Protein AF-A0A938MBW6-F1 (afdb_monomer_lite)

Structure (mmCIF, N/CA/C/O backbone):
data_AF-A0A938MBW6-F1
#
_entry.id   AF-A0A938MBW6-F1
#
loop_
_atom_site.group_PDB
_atom_site.id
_atom_site.type_symbol
_atom_site.label_atom_id
_atom_site.label_alt_id
_atom_site.label_comp_id
_atom_site.label_asym_id
_atom_site.label_entity_id
_atom_site.label_seq_id
_atom_site.pdbx_PDB_ins_code
_atom_site.Cartn_x
_atom_site.Cartn_y
_atom_site.Cartn_z
_atom_site.occupancy
_atom_site.B_iso_or_equiv
_atom_site.auth_seq_id
_atom_site.auth_comp_id
_atom_site.auth_asym_id
_atom_site.auth_atom_id
_atom_site.pdbx_PDB_model_num
ATOM 1 N N . MET A 1 1 ? 21.136 -1.843 -6.795 1.00 49.25 1 MET A N 1
ATOM 2 C CA . MET A 1 1 ? 20.698 -3.232 -7.026 1.00 49.25 1 MET A CA 1
ATOM 3 C C . MET A 1 1 ? 19.697 -3.690 -5.987 1.00 49.25 1 MET A C 1
ATOM 5 O O . MET A 1 1 ? 20.041 -3.846 -4.815 1.00 49.25 1 MET A O 1
ATOM 9 N N . ALA A 1 2 ? 18.460 -3.920 -6.434 1.00 66.88 2 ALA A N 1
ATOM 10 C CA . ALA A 1 2 ? 17.471 -4.678 -5.678 1.00 66.88 2 ALA A CA 1
ATOM 11 C C . ALA A 1 2 ? 18.005 -6.103 -5.441 1.00 66.88 2 ALA A C 1
ATOM 13 O O . ALA A 1 2 ? 18.369 -6.809 -6.383 1.00 66.88 2 ALA A O 1
ATOM 14 N N . ARG A 1 3 ? 18.105 -6.513 -4.171 1.00 76.31 3 ARG A N 1
ATOM 15 C CA . ARG A 1 3 ? 18.837 -7.728 -3.768 1.00 76.31 3 ARG A CA 1
ATOM 16 C C . ARG A 1 3 ? 18.195 -9.032 -4.246 1.00 76.31 3 ARG A C 1
ATOM 18 O O . ARG A 1 3 ? 18.919 -9.995 -4.457 1.00 76.31 3 ARG A O 1
ATOM 25 N N . SER A 1 4 ? 16.873 -9.070 -4.403 1.00 83.44 4 SER A N 1
ATOM 26 C CA . SER A 1 4 ? 16.129 -10.301 -4.697 1.00 83.44 4 SER A CA 1
ATOM 27 C C . SER A 1 4 ? 15.672 -10.444 -6.151 1.00 83.44 4 SER A C 1
ATOM 29 O O . SER A 1 4 ? 15.165 -11.501 -6.504 1.00 83.44 4 SER A O 1
ATOM 31 N N . GLN A 1 5 ? 15.806 -9.400 -6.984 1.00 86.62 5 GLN A N 1
ATOM 32 C CA . GLN A 1 5 ? 15.260 -9.358 -8.356 1.00 86.62 5 GLN A CA 1
ATOM 33 C C . GLN A 1 5 ? 13.761 -9.732 -8.445 1.00 86.62 5 GLN A C 1
ATOM 35 O O . GLN A 1 5 ? 13.252 -10.077 -9.509 1.00 86.62 5 GLN A O 1
ATOM 40 N N . CYS A 1 6 ? 13.023 -9.666 -7.332 1.00 91.38 6 CYS A N 1
ATOM 41 C CA . CYS A 1 6 ? 11.598 -9.967 -7.317 1.00 91.38 6 CYS A CA 1
ATOM 42 C C . CYS A 1 6 ? 10.788 -8.779 -7.834 1.00 91.38 6 CYS A C 1
ATOM 44 O O . CYS A 1 6 ? 11.120 -7.620 -7.572 1.00 91.38 6 CYS A O 1
ATOM 46 N N . ALA A 1 7 ? 9.677 -9.079 -8.503 1.00 94.19 7 ALA A N 1
ATOM 47 C CA . ALA A 1 7 ? 8.697 -8.064 -8.845 1.00 94.19 7 ALA A CA 1
ATOM 48 C C . ALA A 1 7 ? 8.025 -7.507 -7.579 1.00 94.19 7 ALA A C 1
ATOM 50 O O . ALA A 1 7 ? 7.708 -8.249 -6.646 1.00 94.19 7 ALA A O 1
ATOM 51 N N . VAL A 1 8 ? 7.771 -6.202 -7.570 1.00 94.06 8 VAL A N 1
ATOM 52 C CA . VAL A 1 8 ? 7.045 -5.520 -6.493 1.00 94.06 8 VAL A CA 1
ATOM 53 C C . VAL A 1 8 ? 5.577 -5.403 -6.884 1.00 94.06 8 VAL A C 1
ATOM 55 O O . VAL A 1 8 ? 5.268 -4.960 -7.987 1.00 94.06 8 VAL A O 1
ATOM 58 N N . VAL A 1 9 ? 4.659 -5.768 -5.987 1.00 96.75 9 VAL A N 1
ATOM 59 C CA . VAL A 1 9 ? 3.210 -5.622 -6.201 1.00 96.75 9 VAL A CA 1
ATOM 60 C C . VAL A 1 9 ? 2.683 -4.468 -5.339 1.00 96.75 9 VAL A C 1
ATOM 62 O O . VAL A 1 9 ? 2.586 -4.620 -4.118 1.00 96.75 9 VAL A O 1
ATOM 65 N N . PRO A 1 10 ? 2.333 -3.308 -5.931 1.00 97.12 10 PRO A N 1
ATOM 66 C CA . PRO A 1 10 ? 1.724 -2.206 -5.192 1.00 97.12 10 PRO A CA 1
ATOM 67 C C . PRO A 1 10 ? 0.412 -2.657 -4.557 1.00 97.12 10 PRO A C 1
ATOM 69 O O . PRO A 1 10 ? -0.410 -3.292 -5.216 1.00 97.12 10 PRO A O 1
ATOM 72 N N . THR A 1 11 ? 0.218 -2.333 -3.282 1.00 97.56 11 THR A N 1
ATOM 73 C CA . THR A 1 11 ? -0.953 -2.773 -2.520 1.00 97.56 11 THR A CA 1
ATOM 74 C C . THR A 1 11 ? -1.469 -1.630 -1.661 1.00 97.56 11 THR A C 1
ATOM 76 O O . THR A 1 11 ? -0.692 -0.963 -0.979 1.00 97.56 11 THR A O 1
ATOM 79 N N . VAL A 1 12 ? -2.784 -1.416 -1.675 1.00 97.31 12 VAL A N 1
ATOM 80 C CA . VAL A 1 12 ? -3.466 -0.448 -0.808 1.00 97.31 12 VAL A CA 1
ATOM 81 C C . VAL A 1 12 ? -4.419 -1.192 0.113 1.00 97.31 12 VAL A C 1
ATOM 83 O O . VAL A 1 12 ? -5.188 -2.042 -0.335 1.00 97.31 12 VAL A O 1
ATOM 86 N N . ILE A 1 13 ? -4.371 -0.850 1.400 1.00 96.56 13 ILE A N 1
ATOM 87 C CA . ILE A 1 13 ? -5.244 -1.394 2.440 1.00 96.56 13 ILE A CA 1
ATOM 88 C C . ILE A 1 13 ? -6.036 -0.228 3.038 1.00 96.56 13 ILE A C 1
ATOM 90 O O . ILE A 1 13 ? -5.462 0.650 3.679 1.00 96.56 13 ILE A O 1
ATOM 94 N N . GLN A 1 14 ? -7.353 -0.219 2.836 1.00 95.94 14 GLN A N 1
ATOM 95 C CA . GLN A 1 14 ? -8.265 0.809 3.342 1.00 95.94 14 GLN A CA 1
ATOM 96 C C . GLN A 1 14 ? -9.128 0.241 4.476 1.00 95.94 14 GLN A C 1
ATOM 98 O O . GLN A 1 14 ? -9.632 -0.877 4.370 1.00 95.94 14 GLN A O 1
ATOM 103 N N . GLY A 1 15 ? -9.323 1.005 5.555 1.00 95.19 15 GLY A N 1
ATOM 104 C CA . GLY A 1 15 ? -10.131 0.586 6.709 1.00 95.19 15 GLY A CA 1
ATOM 105 C C . GLY A 1 15 ? -9.339 -0.105 7.825 1.00 95.19 15 GLY A C 1
ATOM 106 O O . GLY A 1 15 ? -9.872 -0.319 8.913 1.00 95.19 15 GLY A O 1
ATOM 107 N N . ALA A 1 16 ? -8.070 -0.463 7.589 1.00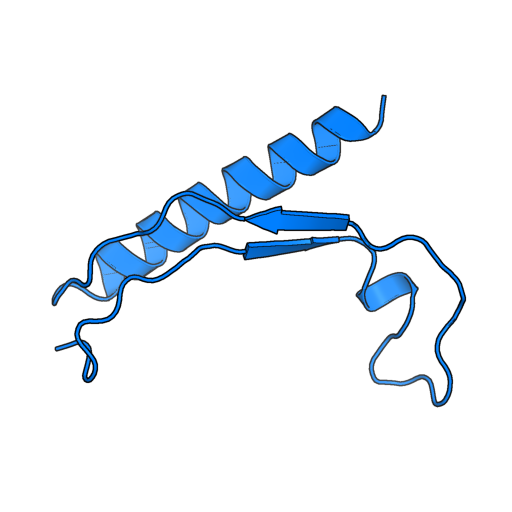 95.75 16 ALA A N 1
ATOM 108 C CA . ALA A 1 16 ? -7.259 -1.180 8.575 1.00 95.75 16 ALA A CA 1
ATOM 109 C C . ALA A 1 16 ? -6.944 -0.334 9.816 1.00 95.75 16 ALA A C 1
ATOM 111 O O . ALA A 1 16 ? -6.976 -0.852 10.930 1.00 95.75 16 ALA A O 1
ATOM 112 N N . PHE A 1 17 ? -6.686 0.965 9.645 1.00 95.81 17 PHE A N 1
ATOM 113 C CA . PHE A 1 17 ? -6.429 1.862 10.771 1.00 95.81 17 PHE A CA 1
ATOM 114 C C . PHE A 1 17 ? -7.681 2.047 11.638 1.00 95.81 17 PHE A C 1
ATOM 116 O O . PHE A 1 17 ? -7.605 2.055 12.862 1.00 95.81 17 PHE A O 1
ATOM 123 N N . GLU A 1 18 ? -8.848 2.143 11.010 1.00 95.06 18 GLU A N 1
ATOM 124 C CA . GLU A 1 18 ? -10.142 2.294 11.666 1.00 95.06 18 GLU A CA 1
ATOM 125 C C . GLU A 1 18 ? -10.596 1.009 12.368 1.00 95.06 18 GLU A C 1
ATOM 127 O O . GLU A 1 18 ? -11.260 1.070 13.412 1.00 95.06 18 GLU A O 1
ATOM 132 N N . ALA A 1 19 ? -10.263 -0.146 11.785 1.00 97.12 19 ALA A N 1
ATOM 133 C CA . ALA A 1 19 ? -10.499 -1.456 12.370 1.00 97.12 19 ALA A CA 1
ATOM 134 C C . ALA A 1 19 ? -9.568 -1.700 13.562 1.00 97.12 19 ALA A C 1
ATOM 136 O O . ALA A 1 19 ? -10.031 -2.150 14.611 1.00 97.12 19 ALA A O 1
ATOM 137 N N . TRP A 1 20 ? -8.276 -1.383 13.441 1.00 97.00 20 TRP A N 1
ATOM 138 C CA . TRP A 1 20 ? -7.304 -1.661 14.493 1.00 97.00 20 TRP A CA 1
ATOM 139 C C . TRP A 1 20 ? -6.102 -0.697 14.488 1.00 97.00 20 TRP A C 1
ATOM 141 O O . TRP A 1 20 ? -5.056 -0.985 13.899 1.00 97.00 20 TRP A O 1
ATOM 151 N N . PRO A 1 21 ? -6.206 0.458 15.170 1.00 95.94 21 PRO A N 1
ATOM 152 C CA . PRO A 1 21 ? -5.082 1.376 15.307 1.00 95.94 21 PRO A CA 1
ATOM 153 C C . PRO A 1 21 ? -4.063 0.836 16.322 1.00 95.94 21 PRO A C 1
ATOM 155 O O . PRO A 1 21 ? -4.422 0.135 17.269 1.00 95.94 21 PRO A O 1
ATOM 158 N N . ARG A 1 22 ? -2.786 1.222 16.176 1.00 95.81 22 ARG A N 1
ATOM 159 C CA . ARG A 1 22 ? -1.662 0.724 17.004 1.00 95.81 22 ARG A CA 1
ATOM 160 C C . ARG A 1 22 ? -1.845 0.904 18.517 1.00 95.81 22 ARG A C 1
ATOM 162 O O . ARG A 1 22 ? -1.240 0.174 19.290 1.00 95.81 22 ARG A O 1
ATOM 169 N N . THR A 1 23 ? -2.639 1.884 18.939 1.00 96.19 23 THR A N 1
ATOM 170 C CA . THR A 1 23 ? -2.887 2.215 20.351 1.00 96.19 23 THR A CA 1
ATOM 171 C C . THR A 1 23 ? -3.996 1.379 20.991 1.00 96.19 23 THR A C 1
ATOM 173 O O . THR A 1 23 ? -4.207 1.464 22.198 1.00 96.19 23 THR A O 1
ATOM 176 N N . GLN A 1 24 ? -4.727 0.580 20.211 1.00 95.56 24 GLN A N 1
ATOM 177 C CA . GLN A 1 24 ? -5.887 -0.160 20.690 1.00 95.56 24 GLN A CA 1
ATOM 178 C C . GLN A 1 24 ? -5.563 -1.644 20.886 1.00 95.56 24 GLN A C 1
ATOM 180 O O . GLN A 1 24 ? -5.061 -2.314 19.988 1.00 95.56 24 GLN A O 1
ATOM 185 N N . ARG A 1 25 ? -5.912 -2.186 22.060 1.00 95.94 25 ARG A N 1
ATOM 186 C CA . ARG A 1 25 ? -5.595 -3.578 22.425 1.00 95.94 25 ARG A CA 1
ATOM 187 C C . ARG A 1 25 ? -6.402 -4.629 21.649 1.00 95.94 25 ARG A C 1
ATOM 189 O O . ARG A 1 25 ? -5.897 -5.720 21.424 1.00 95.94 25 ARG A O 1
ATOM 196 N N . LEU A 1 26 ? -7.642 -4.321 21.260 1.00 96.31 26 LEU A N 1
ATOM 197 C CA . LEU A 1 26 ? -8.543 -5.229 20.532 1.00 96.31 26 LEU A CA 1
ATOM 198 C C . LEU A 1 26 ? -9.102 -4.547 19.283 1.00 96.31 26 LEU A C 1
ATOM 200 O O . LEU A 1 26 ? -9.463 -3.375 19.349 1.00 96.31 26 LEU A O 1
ATOM 204 N N . PHE A 1 27 ? -9.216 -5.272 18.171 1.00 94.38 27 PHE A N 1
ATOM 205 C CA . PHE A 1 27 ? -9.771 -4.752 16.918 1.00 94.38 27 PHE A CA 1
ATOM 206 C C . PHE A 1 27 ? -11.289 -4.505 17.006 1.00 94.38 27 PHE A C 1
ATOM 208 O O . PHE A 1 27 ? -11.993 -5.074 17.839 1.00 94.38 27 PHE A O 1
ATOM 215 N N . ARG A 1 28 ? -11.808 -3.648 16.122 1.00 96.00 28 ARG A N 1
ATOM 216 C CA . ARG A 1 28 ? -13.241 -3.468 15.860 1.00 96.00 28 ARG A CA 1
ATOM 217 C C . ARG A 1 28 ? -13.623 -4.250 14.607 1.00 96.00 28 ARG A C 1
ATOM 219 O O . ARG A 1 28 ? -12.900 -4.206 13.615 1.00 96.00 28 ARG A O 1
ATOM 226 N N . MET A 1 29 ? -14.788 -4.893 14.621 1.00 96.31 29 MET A N 1
ATOM 227 C CA . MET A 1 29 ? -15.360 -5.544 13.437 1.00 96.31 29 MET A CA 1
ATOM 228 C C . MET A 1 29 ? -15.816 -4.479 12.430 1.00 96.31 29 MET A C 1
ATOM 230 O O . MET A 1 29 ? -16.948 -4.004 12.477 1.00 96.31 29 MET A O 1
ATOM 234 N N . ARG A 1 30 ? -14.905 -4.054 11.551 1.00 95.19 30 ARG A N 1
ATOM 235 C CA . ARG A 1 30 ? -15.157 -3.092 10.470 1.00 95.19 30 ARG A CA 1
ATOM 236 C C . ARG A 1 30 ? -14.647 -3.659 9.142 1.00 95.19 30 ARG A C 1
ATOM 238 O O . ARG A 1 30 ? -13.662 -4.394 9.150 1.00 95.19 30 ARG A O 1
ATOM 245 N N . PRO A 1 31 ? -15.289 -3.330 8.009 1.00 94.75 31 PRO A N 1
ATOM 246 C CA . PRO A 1 31 ? -14.839 -3.794 6.702 1.00 94.75 31 PRO A CA 1
ATOM 247 C C . PRO A 1 31 ? -13.454 -3.228 6.362 1.00 94.75 31 PRO A C 1
ATOM 249 O O . PRO A 1 31 ? -13.202 -2.037 6.544 1.00 94.75 31 PRO A O 1
ATOM 252 N N . ILE A 1 32 ? -12.586 -4.086 5.825 1.00 95.88 32 ILE A N 1
ATOM 253 C CA . ILE A 1 32 ? -11.271 -3.729 5.283 1.00 95.88 32 ILE A CA 1
ATOM 254 C C . ILE A 1 32 ? -11.287 -4.062 3.793 1.00 95.88 32 ILE A C 1
ATOM 256 O O . ILE A 1 32 ? -11.678 -5.164 3.408 1.00 95.88 32 ILE A O 1
ATOM 260 N N . LYS A 1 33 ? -10.866 -3.115 2.954 1.00 96.25 33 LYS A N 1
ATOM 261 C CA . LYS A 1 33 ? -10.728 -3.314 1.507 1.00 96.25 33 LYS A CA 1
ATOM 262 C C . LYS A 1 33 ? -9.249 -3.384 1.148 1.00 96.25 33 LYS A C 1
ATOM 264 O O . LYS A 1 33 ? -8.455 -2.584 1.639 1.00 96.25 33 LYS A O 1
ATOM 269 N N . VAL A 1 34 ? -8.896 -4.320 0.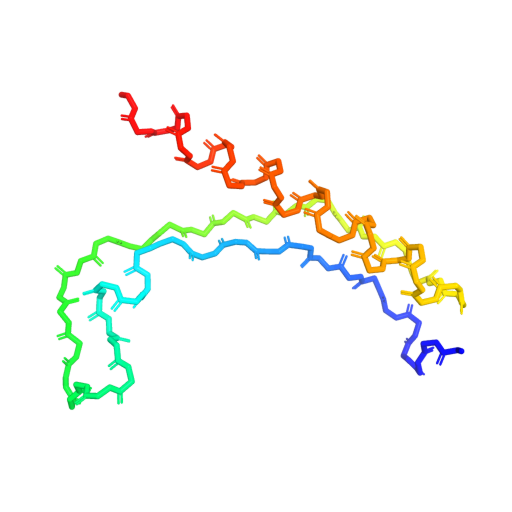273 1.00 96.88 34 VAL A N 1
ATOM 270 C CA . VAL A 1 34 ? -7.533 -4.484 -0.241 1.00 96.88 34 VAL A CA 1
ATOM 271 C C . VAL A 1 34 ? -7.577 -4.425 -1.760 1.00 96.88 34 VAL A C 1
ATOM 273 O O . VAL A 1 34 ? -8.413 -5.083 -2.376 1.00 96.88 34 VAL A O 1
ATOM 276 N N . ALA A 1 35 ? -6.685 -3.639 -2.355 1.00 97.12 35 ALA A N 1
ATOM 277 C CA . ALA A 1 35 ? -6.501 -3.578 -3.798 1.00 97.12 35 ALA A CA 1
ATOM 278 C C . ALA A 1 35 ? -5.044 -3.880 -4.150 1.00 97.12 35 ALA A C 1
ATOM 280 O O . ALA A 1 35 ? -4.127 -3.290 -3.575 1.00 97.12 35 ALA A O 1
ATOM 281 N N . PHE A 1 36 ? -4.855 -4.780 -5.114 1.00 97.44 36 PHE A N 1
ATOM 282 C CA . PHE A 1 36 ? -3.553 -5.157 -5.654 1.00 97.44 36 PHE A CA 1
ATOM 283 C C . PHE A 1 36 ? -3.380 -4.559 -7.048 1.00 97.44 36 PHE A C 1
ATOM 285 O O . PHE A 1 36 ? -4.261 -4.674 -7.901 1.00 97.44 36 PHE A O 1
ATOM 292 N N . GLY A 1 37 ? -2.240 -3.917 -7.277 1.00 96.19 37 GLY A N 1
ATOM 293 C CA . GLY A 1 37 ? -1.850 -3.386 -8.575 1.00 96.19 37 GLY A CA 1
ATOM 294 C C . GLY A 1 37 ? -1.140 -4.419 -9.439 1.00 96.19 37 GLY A C 1
ATOM 295 O O . GLY A 1 37 ? -0.825 -5.531 -9.015 1.00 96.19 37 GLY A O 1
ATOM 296 N N . LYS A 1 38 ? -0.830 -4.025 -10.675 1.00 96.50 38 LYS A N 1
ATOM 297 C CA . LYS A 1 38 ? 0.023 -4.835 -11.550 1.00 96.50 38 LYS A CA 1
ATO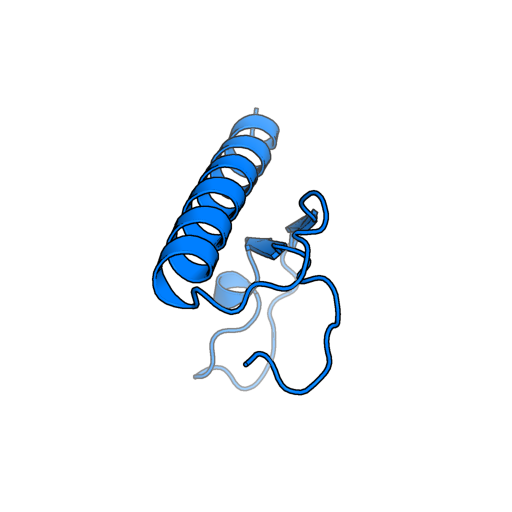M 298 C C . LYS A 1 38 ? 1.448 -4.907 -10.979 1.00 96.50 38 LYS A C 1
ATOM 300 O O . LYS A 1 38 ? 1.934 -3.873 -10.504 1.00 96.50 38 LYS A O 1
ATOM 305 N N . PRO A 1 39 ? 2.143 -6.054 -11.094 1.00 96.75 39 PRO A N 1
ATOM 306 C CA . PRO A 1 39 ? 3.548 -6.163 -10.717 1.00 96.75 39 PRO A CA 1
ATOM 307 C C . PRO A 1 39 ? 4.426 -5.128 -11.436 1.00 96.75 39 PRO A C 1
ATOM 309 O O . PRO A 1 39 ? 4.174 -4.764 -12.590 1.00 96.75 39 PRO A O 1
ATOM 312 N N . ILE A 1 40 ? 5.453 -4.649 -10.744 1.00 95.06 40 ILE A N 1
ATOM 313 C CA . ILE A 1 40 ? 6.515 -3.794 -11.270 1.00 95.06 40 ILE A CA 1
ATOM 314 C C . ILE A 1 40 ? 7.790 -4.633 -11.293 1.00 95.06 40 ILE A C 1
ATOM 316 O O . ILE A 1 40 ? 8.143 -5.249 -10.286 1.00 95.06 40 ILE A O 1
ATOM 320 N N . ALA A 1 41 ? 8.454 -4.681 -12.445 1.00 92.75 41 ALA A N 1
ATOM 321 C CA . ALA A 1 41 ? 9.726 -5.377 -12.586 1.00 92.75 41 ALA A CA 1
ATOM 322 C C . ALA A 1 41 ? 10.792 -4.763 -11.656 1.00 92.75 41 ALA A C 1
ATOM 324 O O . ALA A 1 41 ? 10.738 -3.562 -11.371 1.00 92.75 41 ALA A O 1
ATOM 325 N N . PRO A 1 42 ? 11.761 -5.558 -11.180 1.00 91.06 42 PRO A N 1
ATOM 326 C CA . PRO A 1 42 ? 12.900 -5.013 -10.454 1.00 91.06 42 PRO A CA 1
ATOM 327 C C . PRO A 1 42 ? 13.641 -3.978 -11.315 1.00 91.06 42 PRO A C 1
ATOM 329 O O . PRO A 1 42 ? 13.742 -4.121 -12.532 1.00 91.06 42 PRO A O 1
ATOM 332 N N . SER A 1 43 ? 14.169 -2.941 -10.670 1.00 89.12 43 SER A N 1
ATOM 333 C CA . SER A 1 43 ? 14.966 -1.890 -11.304 1.00 89.12 43 SER A CA 1
ATOM 334 C C . SER A 1 43 ? 16.178 -1.568 -10.434 1.00 89.12 43 SER A C 1
ATOM 336 O O . SER A 1 43 ? 16.109 -1.655 -9.204 1.00 89.12 43 SER A O 1
ATOM 338 N N . ASP A 1 44 ? 17.284 -1.188 -11.071 1.00 88.94 44 ASP A N 1
ATOM 339 C CA . ASP A 1 44 ? 18.457 -0.644 -10.383 1.00 88.94 44 ASP A CA 1
ATOM 340 C C . ASP A 1 44 ? 18.311 0.843 -10.046 1.00 88.94 44 ASP A C 1
ATOM 342 O O . ASP A 1 44 ? 18.943 1.317 -9.097 1.00 88.94 44 ASP A O 1
ATOM 346 N N . ASP A 1 45 ? 17.429 1.550 -10.757 1.00 91.75 45 ASP A N 1
ATOM 347 C CA . ASP A 1 45 ? 16.994 2.899 -10.412 1.00 91.75 45 ASP A CA 1
ATOM 348 C C . ASP A 1 45 ? 15.914 2.844 -9.321 1.00 91.75 45 ASP A C 1
ATOM 350 O O . ASP A 1 45 ? 14.720 2.661 -9.580 1.00 91.75 45 ASP A O 1
ATOM 354 N N . MET A 1 46 ? 16.357 2.999 -8.072 1.00 88.81 46 MET A N 1
ATOM 355 C CA . MET A 1 46 ? 15.486 2.969 -6.896 1.00 88.81 46 MET A CA 1
ATOM 356 C C . MET A 1 46 ? 14.589 4.206 -6.780 1.00 88.81 46 MET A C 1
ATOM 358 O O . MET A 1 46 ? 13.506 4.107 -6.200 1.00 88.81 46 MET A O 1
ATOM 362 N N . ALA A 1 47 ? 15.024 5.358 -7.299 1.00 92.38 47 ALA A N 1
ATOM 363 C CA . ALA A 1 47 ? 14.240 6.587 -7.238 1.00 92.38 47 ALA A CA 1
ATOM 364 C C . ALA A 1 47 ? 13.055 6.494 -8.206 1.00 92.38 47 ALA A C 1
ATOM 366 O O . ALA A 1 47 ? 11.908 6.619 -7.772 1.00 92.38 47 ALA A O 1
ATOM 367 N N . GLY A 1 48 ? 13.316 6.132 -9.467 1.00 93.44 48 GLY A N 1
ATOM 368 C CA . GLY A 1 48 ? 12.268 5.902 -10.460 1.00 93.44 48 GLY A CA 1
ATOM 369 C C . GLY A 1 48 ? 11.305 4.780 -10.061 1.00 93.44 48 GLY A C 1
ATOM 370 O O . GLY A 1 48 ? 10.091 4.921 -10.215 1.00 93.44 48 GLY A O 1
ATOM 371 N N . LEU A 1 49 ? 11.810 3.694 -9.460 1.00 92.19 49 LEU A N 1
ATOM 372 C CA . LEU A 1 49 ? 10.960 2.624 -8.927 1.00 92.19 49 LEU A CA 1
ATOM 373 C C . LEU A 1 49 ? 10.039 3.122 -7.801 1.00 92.19 49 LEU A C 1
ATOM 375 O O . LEU A 1 49 ? 8.864 2.760 -7.765 1.00 92.19 49 LEU A O 1
ATOM 379 N N . SER A 1 50 ? 10.550 3.956 -6.891 1.00 93.50 50 SER A N 1
ATOM 380 C CA . SER A 1 50 ? 9.752 4.548 -5.811 1.00 93.50 50 SER A CA 1
ATOM 381 C C . SER A 1 50 ? 8.625 5.425 -6.359 1.00 93.50 50 SER A C 1
ATOM 383 O O . SER A 1 50 ? 7.485 5.325 -5.901 1.00 93.50 50 SER A O 1
ATOM 385 N N . ASP A 1 51 ? 8.907 6.236 -7.377 1.00 96.62 51 ASP A N 1
ATOM 386 C CA . ASP A 1 51 ? 7.909 7.113 -7.990 1.00 96.62 51 ASP A CA 1
ATOM 387 C C . ASP A 1 51 ? 6.848 6.331 -8.779 1.00 96.62 51 ASP A C 1
ATOM 389 O O . ASP A 1 51 ? 5.656 6.635 -8.679 1.00 96.62 51 ASP A O 1
ATOM 393 N N . GLU A 1 52 ? 7.236 5.255 -9.470 1.00 96.12 52 GLU A N 1
ATOM 394 C CA . GLU A 1 52 ? 6.298 4.321 -10.107 1.00 96.12 52 GLU A CA 1
ATOM 395 C C . GLU A 1 52 ? 5.383 3.638 -9.077 1.00 96.12 52 GLU A C 1
ATOM 397 O O . GLU A 1 52 ? 4.171 3.547 -9.290 1.00 96.12 52 GLU A O 1
ATOM 402 N N . ILE A 1 53 ? 5.935 3.184 -7.943 1.00 96.19 53 ILE A N 1
ATOM 403 C CA . ILE A 1 53 ? 5.152 2.579 -6.855 1.00 96.19 53 ILE A CA 1
ATOM 404 C C . ILE A 1 53 ? 4.125 3.580 -6.322 1.00 96.19 53 ILE A C 1
ATOM 406 O O . ILE A 1 53 ? 2.949 3.227 -6.223 1.00 96.19 53 ILE A O 1
ATOM 410 N N . LYS A 1 54 ? 4.536 4.821 -6.024 1.00 96.69 54 LYS A N 1
ATOM 411 C CA . LYS A 1 54 ? 3.626 5.878 -5.547 1.00 96.69 54 LYS A CA 1
ATOM 412 C C . LYS A 1 54 ? 2.497 6.119 -6.543 1.00 96.69 54 LYS A C 1
ATOM 414 O O . LYS A 1 54 ? 1.333 6.074 -6.155 1.00 96.69 54 LYS A O 1
ATOM 419 N N . ARG A 1 55 ? 2.824 6.273 -7.833 1.00 97.31 55 ARG A N 1
ATOM 420 C CA . ARG A 1 55 ? 1.823 6.495 -8.886 1.00 97.31 55 ARG A CA 1
ATOM 421 C C . ARG A 1 55 ? 0.796 5.362 -8.944 1.00 97.31 55 ARG A C 1
ATOM 423 O O . ARG A 1 55 ? -0.404 5.625 -8.960 1.00 97.31 55 ARG A O 1
ATOM 430 N N . ARG A 1 56 ? 1.243 4.099 -8.914 1.00 96.88 56 ARG A N 1
ATOM 431 C CA . ARG A 1 56 ? 0.332 2.939 -8.913 1.00 96.88 56 ARG A CA 1
ATOM 432 C C . ARG A 1 56 ? -0.487 2.834 -7.630 1.00 96.88 56 ARG A C 1
ATOM 434 O O . ARG A 1 56 ? -1.641 2.421 -7.682 1.00 96.88 56 ARG A O 1
ATOM 441 N N . MET A 1 57 ? 0.079 3.195 -6.480 1.00 96.75 57 MET A N 1
ATOM 442 C CA . MET A 1 57 ? -0.678 3.249 -5.229 1.00 96.75 57 MET A CA 1
ATOM 443 C C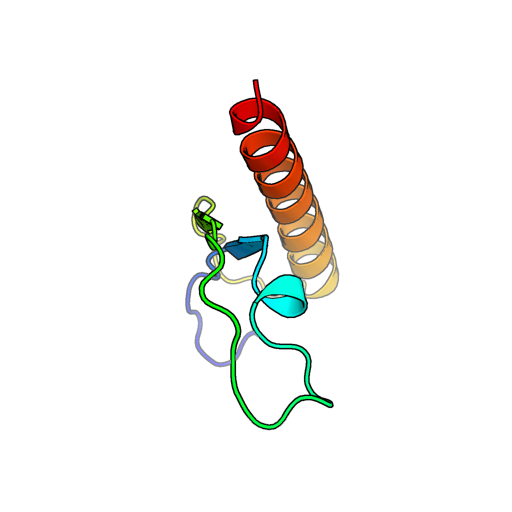 . MET A 1 57 ? -1.776 4.316 -5.285 1.00 96.75 57 MET A C 1
ATOM 445 O O . MET A 1 57 ? -2.903 4.021 -4.893 1.00 96.75 57 MET A O 1
ATOM 449 N N . ASP A 1 58 ? -1.503 5.501 -5.835 1.00 96.38 58 ASP A N 1
ATOM 450 C CA . ASP A 1 58 ? -2.507 6.561 -5.998 1.00 96.38 58 ASP A CA 1
ATOM 451 C C . ASP A 1 58 ? -3.669 6.125 -6.906 1.00 96.38 58 ASP A C 1
ATOM 453 O O . ASP A 1 58 ? -4.836 6.405 -6.617 1.00 96.38 58 ASP A O 1
ATOM 457 N N . GLU A 1 59 ? -3.378 5.389 -7.982 1.00 96.12 59 GLU A N 1
ATOM 458 C CA . GLU A 1 59 ? -4.395 4.778 -8.847 1.00 96.12 59 GLU A CA 1
ATOM 459 C C . GLU A 1 59 ? -5.284 3.791 -8.071 1.00 96.12 59 GLU A C 1
ATOM 461 O O . GLU A 1 59 ? -6.511 3.843 -8.183 1.00 96.12 59 GLU A O 1
ATOM 466 N N . LEU A 1 60 ? -4.691 2.935 -7.231 1.00 96.69 60 LEU A N 1
ATOM 467 C CA . LEU A 1 60 ? -5.430 1.981 -6.395 1.00 96.69 60 LEU A CA 1
ATOM 468 C C . LEU A 1 60 ? -6.269 2.680 -5.316 1.00 96.69 60 LEU A C 1
ATOM 470 O O . LEU A 1 60 ? -7.390 2.250 -5.043 1.00 96.69 60 LEU A O 1
ATOM 474 N N . VAL A 1 61 ? -5.767 3.772 -4.727 1.00 95.62 61 VAL A N 1
ATOM 475 C CA . VAL A 1 61 ? -6.538 4.604 -3.789 1.00 95.62 61 VAL A CA 1
ATOM 476 C C . VAL A 1 61 ? -7.774 5.174 -4.485 1.00 95.62 61 VAL A C 1
ATOM 478 O O . VAL A 1 61 ? -8.882 5.058 -3.961 1.00 95.62 61 VAL A O 1
ATOM 481 N N . ARG A 1 62 ? -7.613 5.745 -5.686 1.00 94.69 62 ARG A N 1
ATOM 482 C CA . ARG A 1 62 ? -8.735 6.279 -6.479 1.00 94.69 62 ARG A CA 1
ATOM 483 C C . ARG A 1 62 ? -9.727 5.189 -6.874 1.00 94.69 62 ARG A C 1
ATOM 485 O O . ARG A 1 62 ? -10.932 5.418 -6.810 1.00 94.69 62 ARG A O 1
ATOM 492 N N . PHE A 1 63 ? -9.235 4.006 -7.234 1.00 93.81 63 PHE A N 1
ATOM 493 C CA . PHE A 1 63 ? -10.070 2.842 -7.521 1.00 93.81 63 PHE A CA 1
ATOM 494 C C . PHE A 1 63 ? -10.933 2.457 -6.311 1.00 93.81 63 PHE A C 1
ATOM 496 O O . PHE A 1 63 ? -12.153 2.362 -6.433 1.00 93.81 63 PHE A O 1
ATOM 503 N N . LEU A 1 64 ? -10.333 2.319 -5.124 1.00 92.81 64 LEU A N 1
ATOM 504 C CA . LEU A 1 64 ? -11.069 1.989 -3.900 1.00 92.81 64 LEU A CA 1
ATOM 505 C C . LEU A 1 64 ? -12.064 3.086 -3.487 1.00 92.81 64 LEU A C 1
ATOM 507 O O . LEU A 1 64 ? -13.153 2.767 -3.005 1.00 92.81 64 LEU A O 1
ATOM 511 N N . ALA A 1 65 ? -11.728 4.359 -3.723 1.00 88.50 65 ALA A N 1
ATOM 512 C CA . ALA A 1 65 ? -12.636 5.486 -3.513 1.00 88.50 65 ALA A CA 1
AT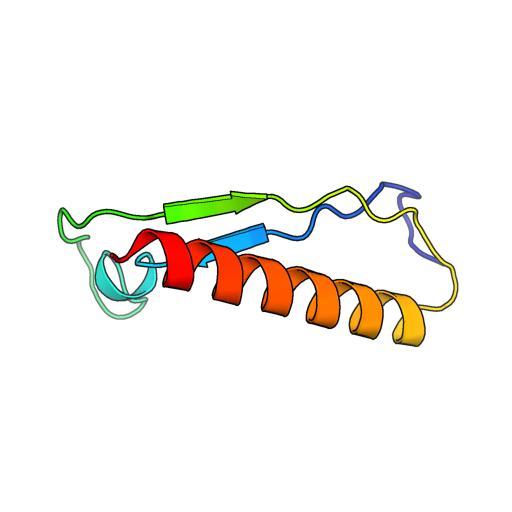OM 513 C C . ALA A 1 65 ? -13.832 5.472 -4.486 1.00 88.50 65 ALA A C 1
ATOM 515 O O . ALA A 1 65 ? -14.938 5.849 -4.107 1.00 88.50 65 ALA A O 1
ATOM 516 N N . GLY A 1 66 ? -13.638 4.999 -5.722 1.00 82.75 66 GLY A N 1
ATOM 517 C CA . GLY A 1 66 ? -14.698 4.850 -6.724 1.00 82.75 66 GLY A CA 1
ATOM 518 C C . GLY A 1 66 ? -15.693 3.718 -6.432 1.00 82.75 66 GLY A C 1
ATOM 519 O O . GLY A 1 66 ? -16.846 3.815 -6.834 1.00 82.75 66 GLY A O 1
ATOM 520 N N . VAL A 1 67 ? -15.282 2.691 -5.678 1.00 60.09 67 VAL A N 1
ATOM 521 C CA . VAL A 1 67 ? -16.131 1.569 -5.209 1.00 60.09 67 VAL A CA 1
ATOM 522 C C . VAL A 1 67 ? -16.956 1.953 -3.959 1.00 60.09 67 VAL A C 1
ATOM 524 O O . VAL A 1 67 ? -17.603 1.114 -3.339 1.00 60.09 67 VAL A O 1
ATOM 527 N N . ALA A 1 68 ? -16.924 3.219 -3.535 1.00 50.22 68 ALA A N 1
ATOM 528 C CA . ALA A 1 68 ? -17.748 3.750 -2.446 1.00 50.22 68 ALA A CA 1
ATOM 529 C C . ALA A 1 68 ? -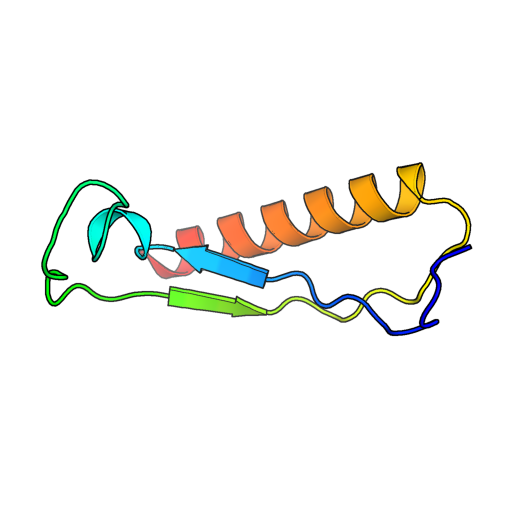18.982 4.536 -2.940 1.00 50.22 68 ALA A C 1
ATOM 531 O O . ALA A 1 68 ? -19.435 5.440 -2.240 1.00 50.22 68 ALA A O 1
ATOM 532 N N . ARG A 1 69 ? -19.508 4.214 -4.130 1.00 44.38 69 ARG A N 1
ATOM 533 C CA . ARG A 1 69 ? -20.821 4.689 -4.594 1.00 44.38 69 ARG A CA 1
ATOM 534 C C . ARG A 1 69 ? -21.840 3.567 -4.556 1.00 44.38 69 ARG A C 1
ATOM 536 O O . ARG A 1 69 ? -21.487 2.468 -5.036 1.00 44.38 69 ARG A O 1
#

Sequence (69 aa):
MARSQCAVVPTVIQGAFEAWPRTQRLFRMRPIKVAFGKPIAPSDDMAGLSDEIKRRMDELVRFLAGVAR

Radius of gyration: 15.11 Å; chains: 1; bounding box: 42×17×35 Å

Foldseek 3Di:
DPPPQDWDKQKDKPCPCVQDNPVDPHGHPDDIDMDIFDTDGDDPPPVVVVVVSVVRNVVRVVVVVVVPD

Secondary structure (DSSP, 8-state):
--TT-PPB--EEEESHHHH--TT-SS------EEEE---B---S-HHHHHHHHHHHHHHHHHHHHHTT-

pLDDT: mean 91.34, std 11.27, range [44.38, 97.56]